Protein AF-A0A7S1EG64-F1 (afdb_monomer_lite)

Structure (mmCIF, N/CA/C/O backbone):
data_AF-A0A7S1EG64-F1
#
_entry.id   AF-A0A7S1EG64-F1
#
loop_
_atom_site.group_PDB
_atom_site.id
_atom_site.type_symbol
_atom_site.label_atom_id
_atom_site.label_alt_id
_atom_site.label_comp_id
_atom_site.label_asym_id
_atom_site.label_entity_id
_atom_site.label_seq_id
_atom_site.pdbx_PDB_ins_code
_atom_site.Cartn_x
_atom_site.Cartn_y
_atom_site.Cartn_z
_atom_site.occupancy
_atom_site.B_iso_or_equiv
_atom_site.auth_seq_id
_atom_site.auth_comp_id
_atom_site.auth_asym_id
_atom_site.auth_atom_id
_atom_site.pdbx_PDB_model_num
ATOM 1 N N . MET A 1 1 ? -0.354 -11.860 1.732 1.00 53.97 1 MET A N 1
ATOM 2 C CA . MET A 1 1 ? -0.924 -12.797 0.722 1.00 53.97 1 MET A CA 1
ATOM 3 C C . MET A 1 1 ? 0.213 -13.525 0.005 1.00 53.97 1 MET A C 1
ATOM 5 O O . MET A 1 1 ? 1.180 -12.852 -0.322 1.00 53.97 1 MET A O 1
ATOM 9 N N . ARG A 1 2 ? 0.135 -14.852 -0.215 1.00 48.59 2 ARG A N 1
ATOM 10 C CA . ARG A 1 2 ? 1.117 -15.619 -1.021 1.00 48.59 2 ARG A CA 1
ATOM 11 C C . ARG A 1 2 ? 0.726 -15.563 -2.504 1.00 48.59 2 ARG A C 1
ATOM 13 O O . ARG A 1 2 ? -0.460 -15.675 -2.790 1.00 48.59 2 ARG A O 1
ATOM 20 N N . GLY A 1 3 ? 1.693 -15.395 -3.410 1.00 61.12 3 GLY A N 1
ATOM 21 C CA . GLY A 1 3 ? 1.420 -15.186 -4.844 1.00 61.12 3 GLY A CA 1
ATOM 22 C C . GLY A 1 3 ? 0.894 -13.782 -5.173 1.00 61.12 3 GLY A C 1
ATOM 23 O O . GLY A 1 3 ? 0.233 -13.594 -6.185 1.00 61.12 3 GLY A O 1
ATOM 24 N N . ALA A 1 4 ? 1.155 -12.818 -4.289 1.00 69.44 4 ALA A N 1
ATOM 25 C CA . ALA A 1 4 ? 0.915 -11.393 -4.495 1.00 69.44 4 ALA A CA 1
ATOM 26 C C . ALA A 1 4 ? 2.263 -10.657 -4.432 1.00 69.44 4 ALA A C 1
ATOM 28 O O . ALA A 1 4 ? 3.278 -11.278 -4.131 1.00 69.44 4 ALA A O 1
ATOM 29 N N . GLY A 1 5 ? 2.277 -9.344 -4.654 1.00 85.69 5 GLY A N 1
ATOM 30 C CA . GLY A 1 5 ? 3.518 -8.564 -4.693 1.00 85.69 5 GLY A CA 1
ATOM 31 C C . GLY A 1 5 ? 4.043 -8.372 -6.113 1.00 85.69 5 GLY A C 1
ATOM 32 O O . GLY A 1 5 ? 3.474 -8.897 -7.067 1.00 85.69 5 GLY A O 1
ATOM 33 N N . PHE A 1 6 ? 5.115 -7.597 -6.259 1.00 87.31 6 PHE A N 1
ATOM 34 C CA . PHE A 1 6 ? 5.592 -7.159 -7.576 1.00 87.31 6 PHE A CA 1
ATOM 35 C C . PHE A 1 6 ? 6.045 -8.315 -8.470 1.00 87.31 6 PHE A C 1
ATOM 37 O O . PHE A 1 6 ? 5.853 -8.271 -9.679 1.00 87.31 6 PHE A O 1
ATOM 44 N N . GLY A 1 7 ? 6.590 -9.385 -7.886 1.00 86.06 7 GLY A N 1
ATOM 45 C CA . GLY A 1 7 ? 6.987 -10.578 -8.633 1.00 86.06 7 GLY A CA 1
ATOM 46 C C . GLY A 1 7 ? 5.809 -11.380 -9.199 1.00 86.06 7 GLY A C 1
ATOM 47 O O . GLY A 1 7 ? 6.017 -12.230 -10.061 1.00 86.06 7 GLY A O 1
ATOM 48 N N . ALA A 1 8 ? 4.585 -11.125 -8.726 1.00 87.12 8 ALA A N 1
ATOM 49 C CA . ALA A 1 8 ? 3.360 -11.750 -9.218 1.00 87.12 8 ALA A CA 1
ATOM 50 C C . ALA A 1 8 ? 2.599 -10.874 -10.230 1.00 87.12 8 ALA A C 1
ATOM 52 O O . ALA A 1 8 ? 1.593 -11.326 -10.783 1.00 87.12 8 ALA A O 1
ATOM 53 N N . ASP A 1 9 ? 3.051 -9.639 -10.473 1.00 86.75 9 ASP A N 1
ATOM 54 C CA . ASP A 1 9 ? 2.433 -8.768 -11.467 1.00 86.75 9 ASP A CA 1
ATOM 55 C C . ASP A 1 9 ? 2.650 -9.321 -12.885 1.00 86.75 9 ASP A C 1
ATOM 57 O O . ASP A 1 9 ? 3.693 -9.891 -13.225 1.00 86.75 9 ASP A O 1
ATOM 61 N N . ALA A 1 10 ? 1.631 -9.157 -13.731 1.00 84.75 10 ALA A N 1
ATOM 62 C CA . ALA A 1 10 ? 1.714 -9.564 -15.125 1.00 84.75 10 ALA A CA 1
ATOM 63 C C . ALA A 1 10 ? 2.748 -8.699 -15.874 1.00 84.75 10 ALA A C 1
ATOM 65 O O . ALA A 1 10 ? 2.928 -7.527 -15.530 1.00 84.75 10 ALA A O 1
ATOM 66 N N . PRO A 1 11 ? 3.427 -9.232 -16.909 1.00 82.56 11 PRO A N 1
ATOM 67 C CA . PRO A 1 11 ? 4.437 -8.475 -17.645 1.00 82.56 11 PRO A CA 1
ATOM 68 C C . PRO A 1 11 ? 3.980 -7.154 -18.246 1.00 82.56 11 PRO A C 1
ATOM 70 O O . PRO A 1 11 ? 4.779 -6.228 -18.351 1.00 82.56 11 PRO A O 1
ATOM 73 N N . ASP A 1 12 ? 2.714 -7.093 -18.623 1.00 83.31 12 ASP A N 1
ATOM 74 C CA . ASP A 1 12 ? 2.027 -5.959 -19.220 1.00 83.31 12 ASP A CA 1
ATOM 75 C C . ASP A 1 12 ? 1.311 -5.076 -18.191 1.00 83.31 12 ASP A C 1
ATOM 77 O O . ASP A 1 12 ? 0.652 -4.120 -18.576 1.00 83.31 12 ASP A O 1
ATOM 81 N N . ALA A 1 13 ? 1.417 -5.380 -16.894 1.00 82.12 13 ALA A N 1
ATOM 82 C CA . ALA A 1 13 ? 0.771 -4.593 -15.849 1.00 82.12 13 ALA A CA 1
ATOM 83 C C . ALA A 1 13 ? 1.556 -4.586 -14.519 1.00 82.12 13 ALA A C 1
ATOM 85 O O . ALA A 1 13 ? 1.035 -5.040 -13.489 1.00 82.12 13 ALA A O 1
ATOM 86 N N . PRO A 1 14 ? 2.808 -4.091 -14.510 1.00 83.00 14 PRO A N 1
ATOM 87 C CA . PRO A 1 14 ? 3.585 -3.935 -13.285 1.00 83.00 14 PRO A CA 1
ATOM 88 C C . PRO A 1 14 ? 3.023 -2.811 -12.404 1.00 83.00 14 PRO A C 1
ATOM 90 O O . PRO A 1 14 ? 2.498 -1.810 -12.882 1.00 83.00 14 PRO A O 1
ATOM 93 N N . GLY A 1 15 ? 3.132 -2.967 -11.085 1.00 84.38 15 GLY A N 1
ATOM 94 C CA . GLY A 1 15 ? 2.586 -2.016 -10.114 1.00 84.38 15 GLY A CA 1
ATOM 95 C C . GLY A 1 15 ? 1.137 -2.306 -9.711 1.00 84.38 15 GLY A C 1
ATOM 96 O O . GLY A 1 15 ? 0.601 -1.629 -8.828 1.00 84.38 15 GLY A O 1
ATOM 97 N N . ARG A 1 16 ? 0.506 -3.351 -10.268 1.00 88.81 16 ARG A N 1
ATOM 98 C CA . ARG A 1 16 ? -0.828 -3.812 -9.850 1.00 88.81 16 ARG A CA 1
ATOM 99 C C . ARG A 1 16 ? -0.851 -4.206 -8.383 1.00 88.81 16 ARG A C 1
ATOM 101 O O . ARG A 1 16 ? -1.796 -3.839 -7.688 1.00 88.81 16 ARG A O 1
ATOM 108 N N . ALA A 1 17 ? 0.177 -4.891 -7.889 1.00 90.94 17 ALA A N 1
ATOM 109 C CA . ALA A 1 17 ? 0.261 -5.242 -6.478 1.00 90.94 17 ALA A CA 1
ATOM 110 C C . ALA A 1 17 ? 0.308 -4.001 -5.571 1.00 90.94 17 ALA A C 1
ATOM 112 O O . ALA A 1 17 ? -0.347 -3.990 -4.527 1.00 90.94 17 ALA A O 1
ATOM 113 N N . LYS A 1 18 ? 1.022 -2.939 -5.975 1.00 89.94 18 LYS A N 1
ATOM 114 C CA . LYS A 1 18 ? 1.067 -1.671 -5.227 1.00 89.94 18 LYS A CA 1
ATOM 115 C C . LYS A 1 18 ? -0.290 -0.978 -5.215 1.00 89.94 18 LYS A C 1
ATOM 117 O O . LYS A 1 18 ? -0.745 -0.550 -4.156 1.00 89.94 18 LYS A O 1
ATOM 122 N N . LEU A 1 19 ? -0.946 -0.913 -6.373 1.00 91.12 19 LEU A N 1
ATOM 123 C CA . LEU A 1 19 ? -2.274 -0.320 -6.499 1.00 91.12 19 LEU A CA 1
ATOM 124 C C . LEU A 1 19 ? -3.307 -1.087 -5.664 1.00 91.12 19 LEU A C 1
ATOM 126 O O . LEU A 1 19 ? -4.062 -0.480 -4.910 1.00 91.12 19 LEU A O 1
ATOM 130 N N . LEU A 1 20 ? -3.296 -2.421 -5.746 1.00 91.69 20 LEU A N 1
ATOM 131 C CA . LEU A 1 20 ? -4.154 -3.288 -4.944 1.00 91.69 20 LEU A CA 1
ATOM 132 C C . LEU A 1 20 ? -3.925 -3.064 -3.449 1.00 91.69 20 LEU A C 1
ATOM 134 O O . LEU A 1 20 ? -4.895 -2.922 -2.714 1.00 91.69 20 LEU A O 1
ATOM 138 N N . ALA A 1 21 ? -2.665 -3.008 -3.004 1.00 91.81 21 ALA A N 1
ATOM 139 C CA . ALA A 1 21 ? -2.345 -2.747 -1.606 1.00 91.81 21 ALA A CA 1
ATOM 140 C C . ALA A 1 21 ? -2.947 -1.413 -1.144 1.00 91.81 21 ALA A C 1
ATOM 142 O O . ALA A 1 21 ? -3.697 -1.406 -0.174 1.00 91.81 21 ALA A O 1
ATOM 143 N N . GLY A 1 22 ? -2.711 -0.315 -1.870 1.00 89.75 22 GLY A N 1
ATOM 144 C CA . GLY A 1 22 ? -3.282 0.994 -1.525 1.00 89.75 22 GLY A CA 1
ATOM 145 C C . GLY A 1 22 ? -4.815 1.008 -1.490 1.00 89.75 22 GLY A C 1
ATOM 146 O O . GLY A 1 22 ? -5.414 1.692 -0.666 1.00 89.75 22 GLY A O 1
ATOM 147 N N . LEU A 1 23 ? -5.454 0.205 -2.341 1.00 92.94 23 LEU A N 1
ATOM 148 C CA . LEU A 1 23 ? -6.908 0.100 -2.416 1.00 92.94 23 LEU A CA 1
ATOM 149 C C . LEU A 1 23 ? -7.545 -0.749 -1.314 1.00 92.94 23 LEU A C 1
ATOM 151 O O . LEU A 1 23 ? -8.741 -0.595 -1.072 1.00 92.94 23 LEU A O 1
ATOM 155 N N . LEU A 1 24 ? -6.791 -1.608 -0.620 1.00 92.75 24 LEU A N 1
ATOM 156 C CA . LEU A 1 24 ? -7.339 -2.387 0.499 1.00 92.75 24 LEU A CA 1
ATOM 157 C C . LEU A 1 24 ? -7.942 -1.468 1.566 1.00 92.75 24 LEU A C 1
ATOM 159 O O . LEU A 1 24 ? -9.003 -1.757 2.104 1.00 92.75 24 LEU A O 1
ATOM 163 N N . THR A 1 25 ? -7.314 -0.322 1.824 1.00 91.44 25 THR A N 1
ATOM 164 C CA . THR A 1 25 ? -7.802 0.675 2.786 1.00 91.44 25 THR A CA 1
ATOM 165 C C . THR A 1 25 ? -8.785 1.685 2.182 1.00 91.44 25 THR A C 1
ATOM 167 O O . THR A 1 25 ? -9.190 2.617 2.871 1.00 91.44 25 THR A O 1
ATOM 170 N N . GLY A 1 26 ? -9.175 1.515 0.913 1.00 89.50 26 GLY A N 1
ATOM 171 C CA . GLY A 1 26 ? -10.114 2.394 0.203 1.00 89.50 26 GLY A CA 1
ATOM 172 C C . GLY A 1 26 ? -11.577 2.208 0.623 1.00 89.50 26 GLY A C 1
ATOM 173 O O . GLY A 1 26 ? -12.406 3.085 0.410 1.00 89.50 26 GLY A O 1
ATOM 174 N N . GLY A 1 27 ? -11.914 1.087 1.260 1.00 90.94 27 GLY A N 1
ATOM 175 C CA . GLY A 1 27 ? -13.260 0.842 1.772 1.00 90.94 27 GLY A CA 1
ATOM 176 C C . GLY A 1 27 ? -13.601 -0.639 1.879 1.00 90.94 27 GLY A C 1
ATOM 177 O O . GLY A 1 27 ? -13.055 -1.477 1.160 1.00 90.94 27 GLY A O 1
ATOM 178 N N . THR A 1 28 ? -14.546 -0.954 2.756 1.00 93.69 28 THR A N 1
ATOM 179 C CA . THR A 1 28 ? -15.186 -2.265 2.878 1.00 93.69 28 THR A CA 1
ATOM 180 C C . THR A 1 28 ? -16.654 -2.181 2.485 1.00 93.69 28 THR A C 1
ATOM 182 O O . THR A 1 28 ? -17.179 -1.106 2.199 1.00 93.69 28 THR A O 1
ATOM 185 N N . ALA A 1 29 ? -17.350 -3.318 2.496 1.00 89.88 29 ALA A N 1
ATOM 186 C CA . ALA A 1 29 ? -18.794 -3.354 2.260 1.00 89.88 29 ALA A CA 1
ATOM 187 C C . ALA A 1 29 ? -19.604 -2.466 3.229 1.00 89.88 29 ALA A C 1
ATOM 189 O O . ALA A 1 29 ? -20.752 -2.139 2.936 1.00 89.88 29 ALA A O 1
ATOM 190 N N . THR A 1 30 ? -19.034 -2.103 4.386 1.00 90.81 30 THR A N 1
ATOM 191 C CA . THR A 1 30 ? -19.740 -1.347 5.434 1.00 90.81 30 THR A CA 1
ATOM 192 C C . THR A 1 30 ? -19.077 -0.026 5.823 1.00 90.81 30 THR A C 1
ATOM 194 O O . THR A 1 30 ? -19.744 0.808 6.435 1.00 90.81 30 THR A O 1
ATOM 197 N N . LEU A 1 31 ? -17.803 0.191 5.478 1.00 94.31 31 LEU A N 1
ATOM 198 C CA . LEU A 1 31 ? -17.039 1.381 5.864 1.00 94.31 31 LEU A CA 1
ATOM 199 C C . LEU A 1 31 ? -16.325 1.998 4.658 1.00 94.31 31 LEU A C 1
ATOM 201 O O . LEU A 1 31 ? -15.632 1.301 3.927 1.00 94.31 31 LEU A O 1
ATOM 205 N N . GLY A 1 32 ? -16.420 3.316 4.485 1.00 95.06 32 GLY A N 1
ATOM 206 C CA . GLY A 1 32 ? -15.583 4.049 3.529 1.00 95.06 32 GLY A CA 1
ATOM 207 C C . GLY A 1 32 ? -14.146 4.253 4.030 1.00 95.06 32 GLY A C 1
ATOM 208 O O . GLY A 1 32 ? -13.883 4.152 5.231 1.00 95.06 32 GLY A O 1
ATOM 209 N N . SER A 1 33 ? -13.225 4.611 3.128 1.00 93.50 33 SER A N 1
ATOM 210 C CA . SER A 1 33 ? -11.806 4.902 3.424 1.00 93.50 33 SER A CA 1
ATOM 211 C C . SER A 1 33 ? -11.611 5.816 4.639 1.00 93.50 33 SER A C 1
ATOM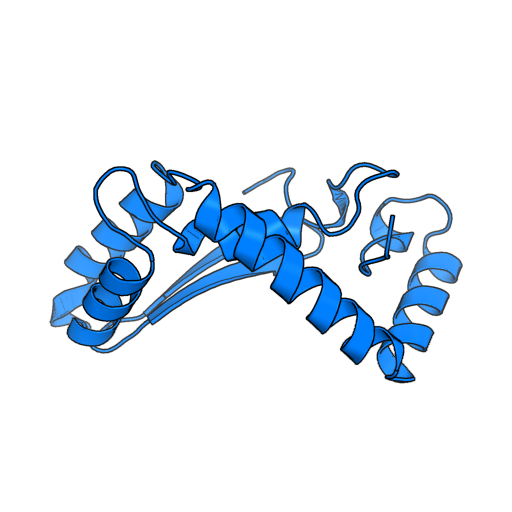 213 O O . SER A 1 33 ? -10.891 5.488 5.585 1.00 93.50 33 SER A O 1
ATOM 215 N N . LYS A 1 34 ? -12.324 6.946 4.660 1.00 95.00 34 LYS A N 1
ATOM 216 C CA . LYS A 1 34 ? -12.276 7.919 5.757 1.00 95.00 34 LYS A CA 1
ATOM 217 C C . LYS A 1 34 ? -12.733 7.322 7.089 1.00 95.00 34 LYS A C 1
ATOM 219 O O . LYS A 1 34 ? -12.094 7.562 8.106 1.00 95.00 34 LYS A O 1
ATOM 224 N N . GLN A 1 35 ? -13.791 6.513 7.085 1.00 96.50 35 GLN A N 1
ATOM 225 C CA . GLN A 1 35 ? -14.304 5.882 8.304 1.00 96.50 35 GLN A CA 1
ATOM 226 C C . GLN A 1 35 ? -13.337 4.825 8.843 1.00 96.50 35 GLN A C 1
ATOM 228 O O . GLN A 1 35 ? -13.189 4.702 10.055 1.00 96.50 35 GLN A O 1
ATOM 233 N N . ILE A 1 36 ? -12.650 4.088 7.962 1.00 96.00 36 ILE A N 1
ATOM 234 C CA . ILE A 1 36 ? -11.593 3.145 8.356 1.00 96.00 36 ILE A CA 1
ATOM 235 C C . ILE A 1 36 ? -10.458 3.901 9.055 1.00 96.00 36 ILE A C 1
ATOM 237 O O . ILE A 1 36 ? -10.037 3.506 10.144 1.00 96.00 36 ILE A O 1
ATOM 241 N N . ALA A 1 37 ? -9.995 5.007 8.464 1.00 96.06 37 ALA A N 1
ATOM 242 C CA . ALA A 1 37 ? -8.939 5.833 9.041 1.00 96.06 37 ALA A CA 1
ATOM 243 C C . ALA A 1 37 ? -9.354 6.440 10.392 1.00 96.06 37 ALA A C 1
ATOM 245 O O . ALA A 1 37 ? -8.612 6.333 11.366 1.00 96.06 37 ALA A O 1
ATOM 246 N N . GLU A 1 38 ? -10.557 7.012 10.482 1.00 97.19 38 GLU A N 1
ATOM 247 C CA . GLU A 1 38 ? -11.099 7.579 11.722 1.00 97.19 38 GLU A CA 1
ATOM 248 C C . GLU A 1 38 ? -11.274 6.512 12.811 1.00 97.19 38 GLU A C 1
ATOM 250 O O . GLU A 1 38 ? -10.920 6.743 13.969 1.00 97.19 38 GLU A O 1
ATOM 255 N N . ALA A 1 39 ? -11.758 5.318 12.455 1.00 96.88 39 ALA A N 1
ATOM 256 C CA . ALA A 1 39 ? -11.877 4.206 13.389 1.00 96.88 39 ALA A CA 1
ATOM 257 C C . ALA A 1 39 ? -10.500 3.800 13.934 1.00 96.88 39 ALA A C 1
ATOM 259 O O . ALA A 1 39 ? -10.340 3.683 15.151 1.00 96.88 39 ALA A O 1
ATOM 260 N N . ALA A 1 40 ? -9.494 3.647 13.067 1.00 97.12 40 ALA A N 1
ATOM 261 C CA . ALA A 1 40 ? -8.128 3.331 13.477 1.00 97.12 40 ALA A CA 1
ATOM 262 C C . ALA A 1 40 ? -7.531 4.407 14.402 1.00 97.12 40 ALA A C 1
ATOM 264 O O . ALA A 1 40 ? -7.032 4.091 15.487 1.00 97.12 40 ALA A O 1
ATOM 265 N N . GLN A 1 41 ? -7.686 5.680 14.031 1.00 97.25 41 GLN A N 1
ATOM 266 C CA . GLN A 1 41 ? -7.213 6.824 14.812 1.00 97.25 41 GLN A CA 1
ATOM 267 C C . GLN A 1 41 ? -7.892 6.919 16.178 1.00 97.25 41 GLN A C 1
ATOM 269 O O . GLN A 1 41 ? -7.223 7.173 17.178 1.00 97.25 41 GLN A O 1
ATOM 274 N N . SER A 1 42 ? -9.199 6.650 16.256 1.00 97.56 42 SER A N 1
ATOM 275 C CA . SER A 1 42 ? -9.935 6.639 17.527 1.00 97.56 42 SER A CA 1
ATOM 276 C C . SER A 1 42 ? -9.426 5.570 18.504 1.00 97.56 42 SER A C 1
ATOM 278 O O . SER A 1 42 ? -9.554 5.719 19.716 1.00 97.56 42 SER A O 1
ATOM 280 N N . MET A 1 43 ? -8.797 4.512 17.980 1.00 98.00 43 MET A N 1
ATOM 281 C CA . MET A 1 43 ? -8.148 3.450 18.753 1.00 98.00 43 MET A CA 1
ATOM 282 C C . MET A 1 43 ? -6.686 3.772 19.118 1.00 98.00 43 MET A C 1
ATOM 284 O O . MET A 1 43 ? -6.004 2.942 19.727 1.00 98.00 43 MET A O 1
ATOM 288 N N . GLY A 1 44 ? -6.206 4.972 18.779 1.00 96.88 44 GLY A N 1
ATOM 289 C CA . GLY A 1 44 ? -4.852 5.441 19.064 1.00 96.88 44 GLY A CA 1
ATOM 290 C C . GLY A 1 44 ? -3.787 4.870 18.131 1.00 96.88 44 GLY A C 1
ATOM 291 O O . GLY A 1 44 ? -2.640 4.717 18.546 1.00 96.88 44 GLY A O 1
ATOM 292 N N . GLY A 1 45 ? -4.149 4.524 16.896 1.00 96.19 45 GLY A N 1
ATOM 293 C CA . GLY A 1 45 ? -3.168 4.106 15.903 1.00 96.19 45 GLY A CA 1
ATOM 294 C C . GLY A 1 45 ? -3.675 4.208 14.474 1.00 96.19 45 GLY A C 1
ATOM 295 O O . GLY A 1 45 ? -4.472 5.087 14.150 1.00 96.19 45 GLY A O 1
ATOM 296 N N . ASP A 1 46 ? -3.170 3.339 13.613 1.00 96.19 46 ASP A N 1
ATOM 297 C CA . ASP A 1 46 ? -3.389 3.394 12.175 1.00 96.19 46 ASP A CA 1
ATOM 298 C C . ASP A 1 46 ? -3.458 1.989 11.569 1.00 96.19 46 ASP A C 1
ATOM 300 O O . ASP A 1 46 ? -3.193 0.977 12.226 1.00 96.19 46 ASP A O 1
ATOM 304 N N . LEU A 1 47 ? -3.896 1.942 10.314 1.00 95.06 47 LEU A N 1
ATOM 305 C CA . LEU A 1 47 ? -3.997 0.739 9.506 1.00 95.06 47 LEU A CA 1
ATOM 306 C C . LEU A 1 47 ? -3.490 1.078 8.107 1.00 95.06 47 LEU A C 1
ATOM 308 O O . LEU A 1 47 ? -3.934 2.048 7.494 1.00 95.06 47 LEU A O 1
ATOM 312 N N . SER A 1 48 ? -2.560 0.275 7.604 1.00 94.00 48 SER A N 1
ATOM 313 C CA . SER A 1 48 ? -1.919 0.491 6.311 1.00 94.00 48 SER A CA 1
ATOM 314 C C . SER A 1 48 ? -1.670 -0.823 5.581 1.00 94.00 48 SER A C 1
ATOM 316 O O . SER A 1 48 ? -1.540 -1.891 6.181 1.00 94.00 48 SER A O 1
ATOM 318 N N . ALA A 1 49 ? -1.597 -0.739 4.258 1.00 93.69 49 ALA A N 1
ATOM 319 C CA . ALA A 1 49 ? -1.276 -1.849 3.379 1.00 93.69 49 ALA A CA 1
ATOM 320 C C . ALA A 1 49 ? -0.075 -1.480 2.511 1.00 93.69 49 ALA A C 1
ATOM 322 O O . ALA A 1 49 ? 0.009 -0.365 1.999 1.00 93.69 49 ALA A O 1
ATOM 323 N N . ASN A 1 50 ? 0.838 -2.426 2.311 1.00 91.69 50 ASN A N 1
ATOM 324 C CA . ASN A 1 50 ? 1.971 -2.243 1.416 1.00 91.69 50 ASN A CA 1
ATOM 325 C C . ASN A 1 50 ? 2.251 -3.508 0.602 1.00 91.69 50 ASN A C 1
ATOM 327 O O . ASN A 1 50 ? 2.047 -4.627 1.077 1.00 91.69 50 ASN A O 1
ATOM 331 N N . ALA A 1 51 ? 2.759 -3.323 -0.612 1.00 91.81 51 ALA A N 1
ATOM 332 C CA . ALA A 1 51 ? 3.252 -4.396 -1.462 1.00 91.81 51 ALA A CA 1
ATOM 333 C C . ALA A 1 51 ? 4.784 -4.451 -1.409 1.00 91.81 51 ALA A C 1
ATOM 335 O O . ALA A 1 51 ? 5.458 -3.424 -1.459 1.00 91.81 51 ALA A O 1
ATOM 336 N N . GLY A 1 52 ? 5.324 -5.660 -1.305 1.00 89.81 52 GLY A N 1
ATOM 337 C CA . GLY A 1 52 ? 6.728 -5.968 -1.561 1.00 89.81 52 GLY A CA 1
ATOM 338 C C . GLY A 1 52 ? 6.865 -6.895 -2.767 1.00 89.81 52 GLY A C 1
ATOM 339 O O . GLY A 1 52 ? 5.894 -7.152 -3.479 1.00 89.81 52 GLY A O 1
ATOM 340 N N . ASN A 1 53 ? 8.060 -7.448 -2.972 1.00 87.81 53 ASN A N 1
ATOM 341 C CA . ASN A 1 53 ? 8.332 -8.329 -4.113 1.00 87.81 53 ASN A CA 1
ATOM 342 C C . ASN A 1 53 ? 7.505 -9.624 -4.070 1.00 87.81 53 ASN A C 1
ATOM 344 O O . ASN A 1 53 ? 6.987 -10.042 -5.100 1.00 87.81 53 ASN A O 1
ATOM 348 N N . ASP A 1 54 ? 7.332 -10.208 -2.880 1.00 89.38 54 ASP A N 1
ATOM 349 C CA . ASP A 1 54 ? 6.755 -11.554 -2.703 1.00 89.38 54 ASP A CA 1
ATOM 350 C C . ASP A 1 54 ? 5.381 -11.575 -2.026 1.00 89.38 54 ASP A C 1
ATOM 352 O O . ASP A 1 54 ? 4.823 -12.642 -1.741 1.00 89.38 54 ASP A O 1
ATOM 356 N N . GLY A 1 55 ? 4.834 -10.404 -1.701 1.00 90.94 55 GLY A N 1
ATOM 357 C CA . GLY A 1 55 ? 3.539 -10.345 -1.050 1.00 90.94 55 GLY A CA 1
ATOM 358 C C . GLY A 1 55 ? 3.035 -8.946 -0.766 1.00 90.94 55 GLY A C 1
ATOM 359 O O . GLY A 1 55 ? 3.760 -7.957 -0.825 1.00 90.94 55 GLY A O 1
ATOM 360 N N . ILE A 1 56 ? 1.759 -8.902 -0.398 1.00 91.62 56 ILE A N 1
ATOM 361 C CA . ILE A 1 56 ? 1.119 -7.740 0.217 1.00 91.62 56 ILE A CA 1
ATOM 362 C C . ILE A 1 56 ? 0.986 -8.002 1.717 1.00 91.62 56 ILE A C 1
ATOM 364 O O . ILE A 1 56 ? 0.535 -9.087 2.122 1.00 91.62 56 ILE A O 1
ATOM 368 N N . SER A 1 57 ? 1.363 -6.997 2.501 1.00 92.38 57 SER A N 1
ATOM 369 C CA . SER A 1 57 ? 1.281 -6.959 3.958 1.00 92.38 57 SER A CA 1
ATOM 370 C C . SER A 1 57 ? 0.268 -5.905 4.383 1.00 92.38 57 SER A C 1
ATOM 372 O O . SER A 1 57 ? 0.322 -4.769 3.917 1.00 92.38 57 SER A O 1
ATOM 374 N N . LEU A 1 58 ? -0.640 -6.294 5.275 1.00 93.75 58 LEU A N 1
ATOM 375 C CA . LEU A 1 58 ? -1.581 -5.400 5.939 1.00 93.75 58 LEU A CA 1
ATOM 376 C C . LEU A 1 58 ? -1.158 -5.298 7.404 1.00 93.75 58 LEU A C 1
ATOM 378 O O . LEU A 1 58 ? -1.025 -6.320 8.080 1.00 93.75 58 LEU A O 1
ATOM 382 N N . SER A 1 59 ? -0.932 -4.078 7.866 1.00 94.69 59 SER A N 1
ATOM 383 C CA . SER A 1 59 ? -0.402 -3.770 9.188 1.00 94.69 59 SER A CA 1
ATOM 384 C C . SER A 1 59 ? -1.359 -2.839 9.915 1.00 94.69 59 SER A C 1
ATOM 386 O O . SER A 1 59 ? -1.972 -1.970 9.301 1.00 94.69 59 SER A O 1
ATOM 388 N N . ALA A 1 60 ? -1.478 -3.014 11.228 1.00 96.19 60 ALA A N 1
ATOM 389 C CA . ALA A 1 60 ? -2.210 -2.089 12.077 1.00 96.19 60 ALA A CA 1
ATOM 390 C C . ALA A 1 60 ? -1.622 -2.047 13.487 1.00 96.19 60 ALA A C 1
ATOM 392 O O . ALA A 1 60 ? -1.088 -3.042 13.985 1.00 96.19 60 ALA A O 1
ATOM 393 N N . ASN A 1 61 ? -1.781 -0.906 14.144 1.00 97.00 61 ASN A N 1
ATOM 394 C CA . ASN A 1 61 ? -1.376 -0.656 15.524 1.00 97.00 61 ASN A CA 1
ATOM 395 C C . ASN A 1 61 ? -2.482 0.097 16.254 1.00 97.00 61 ASN A C 1
ATOM 397 O O . ASN A 1 61 ? -3.216 0.870 15.656 1.00 97.00 61 ASN A O 1
ATOM 401 N N . ALA A 1 62 ? -2.593 -0.125 17.560 1.00 97.88 62 ALA A N 1
ATOM 402 C CA . ALA A 1 62 ? -3.567 0.534 18.423 1.00 97.88 62 ALA A CA 1
ATOM 403 C C . ALA A 1 62 ? -3.071 0.540 19.871 1.00 97.88 62 ALA A C 1
ATOM 405 O O . ALA A 1 62 ? -2.159 -0.212 20.231 1.00 97.88 62 ALA A O 1
ATOM 406 N N . LEU A 1 63 ? -3.730 1.324 20.725 1.00 97.94 63 LEU A N 1
ATOM 407 C CA . LEU A 1 63 ? -3.608 1.171 22.173 1.00 97.94 63 LEU A CA 1
ATOM 408 C C . LEU A 1 63 ? -4.026 -0.248 22.586 1.00 97.94 63 LEU A C 1
ATOM 410 O O . LEU A 1 63 ? -4.977 -0.813 22.043 1.00 97.94 63 LEU A O 1
ATOM 414 N N . ALA A 1 64 ? -3.352 -0.813 23.591 1.00 97.56 64 ALA A N 1
ATOM 415 C CA . ALA A 1 64 ? -3.583 -2.192 24.029 1.00 97.56 64 ALA A CA 1
ATOM 416 C C . ALA A 1 64 ? -5.052 -2.469 24.413 1.00 97.56 64 ALA A C 1
ATOM 418 O O . ALA A 1 64 ? -5.581 -3.536 24.104 1.00 97.56 64 ALA A O 1
ATOM 419 N N . SER A 1 65 ? -5.739 -1.484 25.003 1.00 97.94 65 SER A N 1
ATOM 420 C CA . SER A 1 65 ? -7.173 -1.541 25.333 1.00 97.94 65 SER A CA 1
ATOM 421 C C . SER A 1 65 ? -8.083 -1.728 24.113 1.00 97.94 65 SER A C 1
ATOM 423 O O . SER A 1 65 ? -9.201 -2.221 24.251 1.00 97.94 65 SER A O 1
ATOM 425 N N . HIS A 1 66 ? -7.617 -1.357 22.919 1.00 97.94 66 HIS A N 1
ATOM 426 C CA . HIS A 1 66 ? -8.367 -1.416 21.666 1.00 97.94 66 HIS A CA 1
ATOM 427 C C . HIS A 1 66 ? -7.880 -2.509 20.707 1.00 97.94 66 HIS A C 1
ATOM 429 O O . HIS A 1 66 ? -8.446 -2.649 19.622 1.00 97.94 66 HIS A O 1
ATOM 435 N N . ALA A 1 67 ? -6.905 -3.338 21.101 1.00 96.38 67 ALA A N 1
ATOM 436 C CA . ALA A 1 67 ? -6.324 -4.372 20.241 1.00 96.38 67 ALA A CA 1
ATOM 437 C C . ALA A 1 67 ? -7.386 -5.292 19.606 1.00 96.38 67 ALA A C 1
ATOM 439 O O . ALA A 1 67 ? -7.360 -5.537 18.402 1.00 96.38 67 ALA A O 1
ATOM 440 N N . GLY A 1 68 ? -8.382 -5.739 20.381 1.00 97.44 68 GLY A N 1
ATOM 441 C CA . GLY A 1 68 ? -9.464 -6.587 19.864 1.00 97.44 68 GLY A CA 1
ATOM 442 C C . GLY A 1 68 ? -10.374 -5.891 18.841 1.00 97.44 68 GLY A C 1
ATOM 443 O O . GLY A 1 68 ? -10.892 -6.533 17.929 1.00 97.44 68 GLY A O 1
ATOM 444 N N . SER A 1 69 ? -10.573 -4.577 18.955 1.00 97.31 69 SER A N 1
ATOM 445 C CA . SER A 1 69 ? -11.329 -3.800 17.964 1.00 97.31 69 SER A CA 1
ATOM 446 C C . SER A 1 69 ? -10.499 -3.535 16.710 1.00 97.31 69 SER A C 1
ATOM 448 O O . SER A 1 69 ? -11.018 -3.695 15.607 1.00 97.31 69 SER A O 1
ATOM 450 N N . MET A 1 70 ? -9.203 -3.254 16.861 1.00 97.81 70 MET A N 1
ATOM 451 C CA . MET A 1 70 ? -8.300 -3.069 15.727 1.00 97.81 70 MET A CA 1
ATOM 452 C C . MET A 1 70 ? -8.156 -4.349 14.897 1.00 97.81 70 MET A C 1
ATOM 454 O O . MET A 1 70 ? -8.255 -4.305 13.676 1.00 97.81 70 MET A O 1
ATOM 458 N N . VAL A 1 71 ? -8.021 -5.514 15.540 1.00 97.06 71 VAL A N 1
ATOM 459 C CA . VAL A 1 71 ? -7.978 -6.809 14.836 1.00 97.06 71 VAL A CA 1
ATOM 460 C C . VAL A 1 71 ? -9.269 -7.071 14.055 1.00 97.06 71 VAL A C 1
ATOM 462 O O . VAL A 1 71 ? -9.219 -7.626 12.959 1.00 97.06 71 VAL A O 1
ATOM 465 N N . ARG A 1 72 ? -10.431 -6.651 14.574 1.00 96.88 72 ARG A N 1
ATOM 466 C CA . ARG A 1 72 ? -11.706 -6.767 13.849 1.00 96.88 72 ARG A CA 1
ATOM 467 C C . ARG A 1 72 ? -11.754 -5.859 12.623 1.00 96.88 72 ARG A C 1
ATOM 469 O O . ARG A 1 72 ? -12.158 -6.335 11.568 1.00 96.88 72 ARG A O 1
ATOM 476 N N . LEU A 1 73 ? -11.302 -4.609 12.746 1.00 96.44 73 LEU A N 1
ATOM 477 C CA . LEU A 1 73 ? -11.203 -3.682 11.615 1.00 96.44 73 LEU A CA 1
ATOM 478 C C . LEU A 1 73 ? -10.240 -4.216 10.544 1.00 96.44 73 LEU A C 1
ATOM 480 O O . LEU A 1 73 ? -10.603 -4.306 9.375 1.00 96.44 73 LEU A O 1
ATOM 484 N N . LEU A 1 74 ? -9.054 -4.669 10.960 1.00 96.25 74 LEU A N 1
ATOM 485 C CA . LEU A 1 74 ? -8.069 -5.320 10.096 1.00 96.25 74 LEU A CA 1
ATOM 486 C C . LEU A 1 74 ? -8.668 -6.524 9.354 1.00 96.25 74 LEU A C 1
ATOM 488 O O . LEU A 1 74 ? -8.455 -6.687 8.155 1.00 96.25 74 LEU A O 1
ATOM 492 N N . ALA A 1 75 ? -9.435 -7.362 10.054 1.00 95.88 75 ALA A N 1
ATOM 493 C CA . ALA A 1 75 ? -10.068 -8.541 9.475 1.00 95.88 75 ALA A CA 1
ATOM 494 C C . ALA A 1 75 ? -11.222 -8.218 8.514 1.00 95.88 75 ALA A C 1
ATOM 496 O O . ALA A 1 75 ? -11.502 -9.046 7.645 1.00 95.88 75 ALA A O 1
ATOM 497 N N . ASP A 1 76 ? -11.905 -7.081 8.676 1.00 95.62 76 ASP A N 1
ATOM 498 C CA . ASP A 1 76 ? -12.915 -6.610 7.722 1.00 95.62 76 ASP A CA 1
ATOM 499 C C . ASP A 1 76 ? -12.243 -6.082 6.452 1.00 95.62 76 ASP A C 1
ATOM 501 O O . ASP A 1 76 ? -12.536 -6.560 5.360 1.00 95.62 76 ASP A O 1
ATOM 505 N N . VAL A 1 77 ? -11.238 -5.214 6.605 1.00 95.12 77 VAL A N 1
ATOM 506 C CA . VAL A 1 77 ? -10.432 -4.682 5.494 1.00 95.12 77 VAL A CA 1
ATOM 507 C C . VAL A 1 77 ? -9.782 -5.800 4.674 1.00 95.12 77 VAL A C 1
ATOM 509 O O . VAL A 1 77 ? -9.797 -5.771 3.446 1.00 95.12 77 VAL A O 1
ATOM 512 N N . ALA A 1 78 ? -9.240 -6.824 5.337 1.00 93.56 78 ALA A N 1
ATOM 513 C CA . ALA A 1 78 ? -8.569 -7.929 4.658 1.00 93.56 78 ALA A CA 1
ATOM 514 C C . ALA A 1 78 ? -9.519 -8.882 3.912 1.00 93.56 78 ALA A C 1
ATOM 516 O O . ALA A 1 78 ? -9.081 -9.550 2.975 1.00 93.56 78 ALA A O 1
ATOM 517 N N . ARG A 1 79 ? -10.778 -9.017 4.353 1.00 93.81 79 ARG A N 1
ATOM 518 C CA . ARG A 1 79 ? -11.708 -10.039 3.830 1.00 93.81 79 ARG A CA 1
ATOM 519 C C . ARG A 1 79 ? -12.830 -9.475 2.972 1.00 93.81 79 ARG A C 1
ATOM 521 O O . ARG A 1 79 ? -13.301 -10.188 2.094 1.00 93.81 79 ARG A O 1
ATOM 528 N N . ASN A 1 80 ? -13.232 -8.231 3.212 1.00 94.88 80 ASN A N 1
ATOM 529 C CA . ASN A 1 80 ? -14.379 -7.601 2.568 1.00 94.88 80 ASN A CA 1
ATOM 530 C C . ASN A 1 80 ? -14.046 -6.245 1.906 1.00 94.88 80 ASN A C 1
ATOM 532 O O . ASN A 1 80 ? -14.841 -5.312 2.061 1.00 94.88 80 ASN A O 1
ATOM 536 N N . PRO A 1 81 ? -12.913 -6.076 1.191 1.00 93.44 81 PRO A N 1
ATOM 537 C CA . PRO A 1 81 ? -12.647 -4.825 0.487 1.00 93.44 81 PRO A CA 1
ATOM 538 C C . PRO A 1 81 ? -13.676 -4.620 -0.635 1.00 93.44 81 PRO A C 1
ATOM 540 O O . PRO A 1 81 ? -13.942 -5.533 -1.416 1.00 93.44 81 PRO A O 1
ATOM 543 N N . ALA A 1 82 ? -14.268 -3.427 -0.707 1.00 93.69 82 ALA A N 1
ATOM 544 C CA . ALA A 1 82 ? -15.337 -3.126 -1.666 1.00 93.69 82 ALA A CA 1
ATOM 545 C C . ALA A 1 82 ? -14.826 -2.580 -3.007 1.00 93.69 82 ALA A C 1
ATOM 547 O O . ALA A 1 82 ? -15.551 -2.643 -3.994 1.00 93.69 82 ALA A O 1
ATOM 548 N N . PHE A 1 83 ? -13.600 -2.049 -3.036 1.00 93.50 83 PHE A N 1
ATOM 549 C CA . PHE A 1 83 ? -12.990 -1.385 -4.195 1.00 93.50 83 PHE A CA 1
ATOM 550 C C . PHE A 1 83 ? -13.934 -0.409 -4.932 1.00 93.50 83 PHE A C 1
ATOM 552 O O . PHE A 1 83 ? -14.211 -0.621 -6.113 1.00 93.50 83 PHE A O 1
ATOM 559 N N . PRO A 1 84 ? -14.432 0.651 -4.260 1.00 91.25 84 PRO A N 1
ATOM 560 C CA . PRO A 1 84 ? -15.312 1.636 -4.891 1.00 91.25 84 PRO A CA 1
ATOM 561 C C . PRO A 1 84 ? -14.682 2.249 -6.151 1.00 91.25 84 PRO A C 1
ATOM 563 O O . PRO A 1 84 ? -13.487 2.547 -6.163 1.00 91.25 84 PRO A O 1
ATOM 566 N N . ASP A 1 85 ? -15.470 2.444 -7.212 1.00 92.81 85 ASP A N 1
ATOM 567 C CA . ASP A 1 85 ? -14.952 2.919 -8.504 1.00 92.81 85 ASP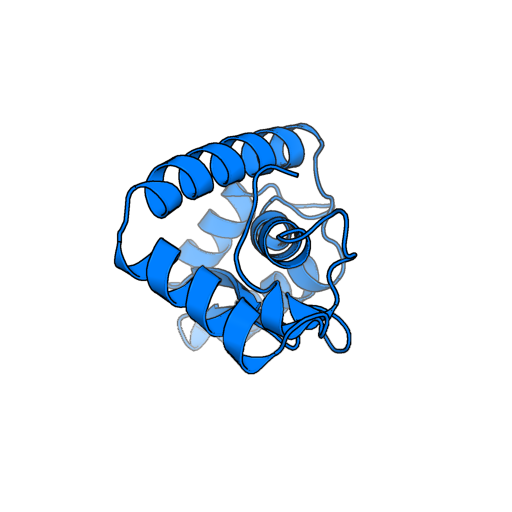 A CA 1
ATOM 568 C C . ASP A 1 85 ? -14.245 4.279 -8.396 1.00 92.81 85 ASP A C 1
ATOM 570 O O . ASP A 1 85 ? -13.214 4.495 -9.033 1.00 92.81 85 ASP A O 1
ATOM 574 N N . ASP A 1 86 ? -14.763 5.190 -7.574 1.00 92.38 86 ASP A N 1
ATOM 575 C CA . ASP A 1 86 ? -14.171 6.500 -7.301 1.00 92.38 86 ASP A CA 1
ATOM 576 C C . ASP A 1 86 ? -12.803 6.388 -6.612 1.00 92.38 86 ASP A C 1
ATOM 578 O O . ASP A 1 86 ? -11.840 7.016 -7.060 1.00 92.38 86 ASP A O 1
ATOM 582 N N . GLU A 1 87 ? -12.681 5.524 -5.603 1.00 92.31 87 GLU A N 1
ATOM 583 C CA . GLU A 1 87 ? -11.409 5.211 -4.937 1.00 92.31 87 GLU A CA 1
ATOM 584 C C . GLU A 1 87 ? -10.415 4.544 -5.902 1.00 92.31 87 GLU A C 1
ATOM 586 O O . GLU A 1 87 ? -9.226 4.865 -5.898 1.00 92.31 87 GLU A O 1
ATOM 591 N N . VAL A 1 88 ? -10.884 3.672 -6.802 1.00 93.88 88 VAL A N 1
ATOM 592 C CA . VAL A 1 88 ? -10.047 3.050 -7.844 1.00 93.88 88 VAL A CA 1
ATOM 593 C C . VAL A 1 88 ? -9.508 4.093 -8.821 1.00 93.88 88 VAL A C 1
ATOM 595 O O . VAL A 1 88 ? -8.318 4.062 -9.153 1.00 93.88 88 VAL A O 1
ATOM 598 N N . GLN A 1 89 ? -10.344 5.022 -9.293 1.00 93.75 89 GLN A N 1
ATOM 599 C CA . GLN A 1 89 ? -9.888 6.091 -10.186 1.00 93.75 89 GLN A CA 1
ATOM 600 C C . GLN A 1 89 ? -8.908 7.031 -9.480 1.00 93.75 89 GLN A C 1
ATOM 602 O O . GLN A 1 89 ? -7.873 7.383 -10.054 1.00 93.75 89 GLN A O 1
ATOM 607 N N . LEU A 1 90 ? -9.188 7.387 -8.225 1.00 92.06 90 LEU A N 1
ATOM 608 C CA . LEU A 1 90 ? -8.301 8.215 -7.415 1.00 92.06 90 LEU A CA 1
ATOM 609 C C . LEU A 1 90 ? -6.946 7.532 -7.189 1.00 92.06 90 LEU A C 1
ATOM 611 O O . LEU A 1 90 ? -5.900 8.149 -7.392 1.00 92.06 90 LEU A O 1
ATOM 615 N N . ALA A 1 91 ? -6.946 6.246 -6.840 1.00 92.25 91 ALA A N 1
ATOM 616 C CA . ALA A 1 91 ? -5.726 5.477 -6.632 1.00 92.25 91 ALA A CA 1
ATOM 617 C C . ALA A 1 91 ? -4.878 5.389 -7.910 1.00 92.25 91 ALA A C 1
ATOM 619 O O . ALA A 1 91 ? -3.663 5.572 -7.848 1.00 92.25 91 ALA A O 1
ATOM 620 N N . LYS A 1 92 ? -5.503 5.193 -9.081 1.00 91.62 92 LYS A N 1
ATOM 621 C CA . LYS A 1 92 ? -4.807 5.223 -10.381 1.00 91.62 92 LYS A CA 1
ATOM 622 C C . LYS A 1 92 ? -4.186 6.589 -10.667 1.00 91.62 92 LYS A C 1
ATOM 624 O O . LYS A 1 92 ? -3.024 6.660 -11.067 1.00 91.62 92 LYS A O 1
ATOM 629 N N . ALA A 1 93 ? -4.933 7.670 -10.443 1.00 92.69 93 ALA A N 1
ATOM 630 C CA . ALA A 1 93 ? -4.434 9.028 -10.646 1.00 92.69 93 ALA A CA 1
ATOM 631 C C . ALA A 1 93 ? -3.232 9.332 -9.733 1.00 92.69 93 ALA A C 1
ATOM 633 O O . ALA A 1 93 ? -2.204 9.824 -10.205 1.00 92.69 93 ALA A O 1
ATOM 634 N N . ASN A 1 94 ? -3.330 8.968 -8.452 1.00 91.31 94 ASN A N 1
ATOM 635 C CA . ASN A 1 94 ? -2.257 9.138 -7.473 1.00 91.31 94 ASN A CA 1
ATOM 636 C C . ASN A 1 94 ? -1.028 8.285 -7.814 1.00 91.31 94 ASN A C 1
ATOM 638 O O . ASN A 1 94 ? 0.097 8.776 -7.733 1.00 91.31 94 ASN A O 1
ATOM 642 N N . ALA A 1 95 ? -1.224 7.034 -8.241 1.00 89.94 95 ALA A N 1
ATOM 643 C CA . ALA A 1 95 ? -0.135 6.157 -8.666 1.00 89.94 95 ALA A CA 1
ATOM 644 C C . ALA A 1 95 ? 0.623 6.743 -9.866 1.00 89.94 95 ALA A C 1
ATOM 646 O O . ALA A 1 95 ? 1.851 6.811 -9.842 1.00 89.94 95 ALA A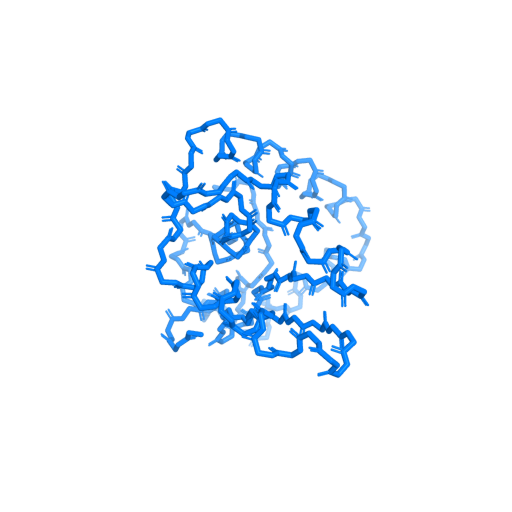 O 1
ATOM 647 N N . LEU A 1 96 ? -0.090 7.262 -10.873 1.00 91.12 96 LEU A N 1
ATOM 648 C CA . LEU A 1 96 ? 0.530 7.899 -12.037 1.00 91.12 96 LE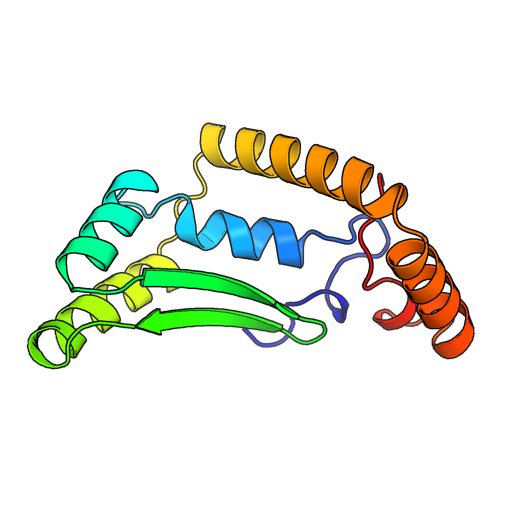U A CA 1
ATOM 649 C C . LEU A 1 96 ? 1.323 9.158 -11.656 1.00 91.12 96 LEU A C 1
ATOM 651 O O . LEU A 1 96 ? 2.416 9.392 -12.174 1.00 91.12 96 LEU A O 1
ATOM 655 N N . GLN A 1 97 ? 0.797 9.979 -10.745 1.00 91.50 97 GLN A N 1
ATOM 656 C CA . GLN A 1 97 ? 1.521 11.144 -10.231 1.00 91.50 97 GLN A CA 1
ATOM 657 C C . GLN A 1 97 ? 2.774 10.737 -9.444 1.00 91.50 97 GLN A C 1
ATOM 659 O O . GLN A 1 97 ? 3.845 11.310 -9.656 1.00 91.50 97 GLN A O 1
ATOM 664 N N . GLY A 1 98 ? 2.661 9.721 -8.585 1.00 90.25 98 GLY A N 1
ATOM 665 C CA . GLY A 1 98 ? 3.783 9.166 -7.831 1.00 90.25 98 GLY A CA 1
ATOM 666 C C . GLY A 1 98 ? 4.873 8.610 -8.744 1.00 90.25 98 GLY A C 1
ATOM 667 O O . GLY A 1 98 ? 6.048 8.907 -8.544 1.00 90.25 98 GLY A O 1
ATOM 668 N N . LEU A 1 99 ? 4.493 7.888 -9.800 1.00 89.94 99 LEU A N 1
ATOM 669 C CA . LEU A 1 99 ? 5.424 7.379 -10.804 1.00 89.94 99 LEU A CA 1
ATOM 670 C C . LEU A 1 99 ? 6.151 8.510 -11.537 1.00 89.94 99 LEU A C 1
ATOM 672 O O . LEU A 1 99 ? 7.370 8.440 -11.707 1.00 89.94 99 LEU A O 1
ATOM 676 N N . LYS A 1 100 ? 5.438 9.568 -11.943 1.00 91.25 100 LYS A N 1
ATOM 677 C CA . LYS A 1 100 ? 6.058 10.749 -12.565 1.00 91.25 100 LYS A CA 1
ATOM 678 C C . LYS A 1 100 ? 7.097 11.371 -11.640 1.00 91.25 100 LYS A C 1
ATOM 680 O O . LYS A 1 100 ? 8.217 11.625 -12.075 1.00 91.25 100 LYS A O 1
ATOM 685 N N . ALA A 1 101 ? 6.761 11.553 -10.363 1.00 92.50 101 ALA A N 1
ATOM 686 C CA . ALA A 1 101 ? 7.689 12.083 -9.370 1.00 92.50 101 ALA A CA 1
ATOM 687 C C . ALA A 1 101 ? 8.909 11.165 -9.175 1.00 92.50 101 ALA A C 1
ATOM 689 O O . ALA A 1 101 ? 10.044 11.630 -9.283 1.00 92.50 101 ALA A O 1
ATOM 690 N N . SER A 1 102 ? 8.705 9.863 -8.963 1.00 90.38 102 SER A N 1
ATOM 691 C CA . SER A 1 102 ? 9.787 8.880 -8.808 1.00 90.38 102 SER A CA 1
ATOM 692 C C . SER A 1 102 ? 10.685 8.797 -10.041 1.00 90.38 102 SER A C 1
ATOM 694 O O . SER A 1 102 ? 11.900 8.694 -9.909 1.00 90.38 102 SER A O 1
ATOM 696 N N . SER A 1 103 ? 10.127 8.937 -11.244 1.00 90.44 103 SER A N 1
ATOM 697 C CA . SER A 1 103 ? 10.886 8.889 -12.502 1.00 90.44 103 SER A CA 1
ATOM 698 C C . SER A 1 103 ? 11.888 10.038 -12.653 1.00 90.44 103 SER A C 1
ATOM 700 O O . SER A 1 103 ? 12.868 9.902 -13.387 1.00 90.44 103 SER A O 1
ATOM 702 N N . THR A 1 104 ? 11.692 11.147 -11.932 1.00 93.62 104 THR A N 1
ATOM 703 C CA . THR A 1 104 ? 12.672 12.245 -11.873 1.00 93.62 104 THR A CA 1
ATOM 70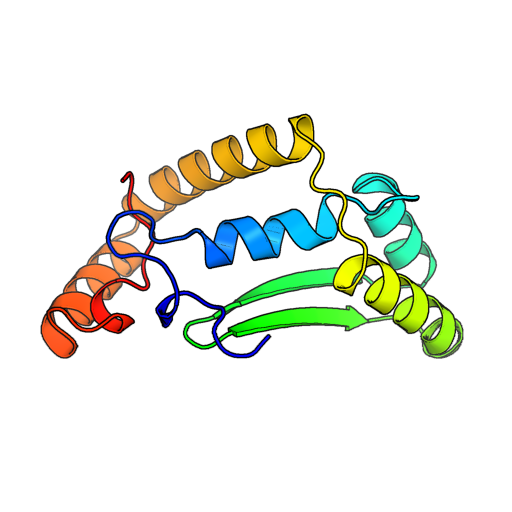4 C C . THR A 1 104 ? 13.853 11.956 -10.943 1.00 93.62 104 THR A C 1
ATOM 706 O O . THR A 1 104 ? 14.879 12.628 -11.033 1.00 93.62 104 THR A O 1
ATOM 709 N N . GLN A 1 105 ? 13.748 10.949 -10.070 1.00 95.12 105 GLN A N 1
ATOM 710 C CA . GLN A 1 105 ? 14.769 10.644 -9.073 1.00 95.12 105 GLN A CA 1
ATOM 711 C C . GLN A 1 105 ? 15.849 9.718 -9.662 1.00 95.12 105 GLN A C 1
ATOM 713 O O . GLN A 1 105 ? 15.536 8.618 -10.129 1.00 95.12 105 GLN A O 1
ATOM 718 N N . PRO A 1 106 ? 17.142 10.096 -9.616 1.00 94.75 106 PRO A N 1
ATOM 719 C CA . PRO A 1 106 ? 18.222 9.260 -10.144 1.00 94.75 106 PRO A CA 1
ATOM 720 C C . PRO A 1 106 ? 18.315 7.882 -9.480 1.00 94.75 106 PRO A C 1
ATOM 722 O O . PRO A 1 106 ? 18.593 6.897 -10.159 1.00 94.75 106 PRO A O 1
ATOM 725 N N . SER A 1 107 ? 18.043 7.802 -8.175 1.00 93.56 107 SER A N 1
ATOM 726 C CA . SER A 1 107 ? 18.037 6.552 -7.406 1.00 93.56 107 SER A CA 1
ATOM 727 C C . SER A 1 107 ? 17.010 5.551 -7.936 1.00 93.56 107 SER A C 1
ATOM 729 O O . SER A 1 107 ? 17.340 4.383 -8.120 1.00 93.56 107 SER A O 1
ATOM 731 N N . PHE A 1 108 ? 15.796 6.010 -8.252 1.00 91.62 108 PHE A N 1
ATOM 732 C CA . PHE A 1 108 ? 14.742 5.178 -8.835 1.00 91.62 108 PHE A CA 1
ATOM 733 C C . PHE A 1 108 ? 15.150 4.634 -10.211 1.00 91.62 108 PHE A C 1
ATOM 735 O O . PHE A 1 108 ? 15.018 3.441 -10.483 1.00 91.62 108 PHE A O 1
ATOM 742 N N . ARG A 1 109 ? 15.721 5.492 -11.068 1.00 92.69 109 ARG A N 1
ATOM 743 C CA . ARG A 1 109 ? 16.210 5.082 -12.397 1.00 92.69 109 ARG A CA 1
ATOM 744 C C . ARG A 1 109 ? 17.362 4.080 -12.300 1.00 92.69 109 ARG A C 1
ATOM 746 O O . ARG A 1 109 ? 17.392 3.123 -13.069 1.00 92.69 109 ARG A O 1
ATOM 753 N N . ALA A 1 110 ? 18.284 4.289 -11.360 1.00 93.94 110 ALA A N 1
ATOM 754 C CA . ALA A 1 110 ? 19.400 3.384 -11.113 1.00 93.94 110 ALA A CA 1
ATOM 755 C C . ALA A 1 110 ? 18.919 2.014 -10.617 1.00 93.94 110 ALA A C 1
ATOM 757 O O . ALA A 1 110 ? 19.351 1.002 -11.160 1.00 93.94 110 ALA A O 1
ATOM 758 N N . ALA A 1 111 ? 17.989 1.978 -9.655 1.00 91.50 111 ALA A N 1
ATOM 759 C CA . ALA A 1 111 ? 17.395 0.736 -9.161 1.00 91.50 111 ALA A CA 1
ATOM 760 C C . ALA A 1 111 ? 16.705 -0.041 -10.291 1.00 91.50 111 ALA A C 1
ATOM 762 O O . ALA A 1 111 ? 17.013 -1.205 -10.507 1.00 91.50 111 ALA A O 1
ATOM 763 N N . LYS A 1 112 ? 15.877 0.632 -11.101 1.00 90.25 112 LYS A N 1
ATOM 764 C CA . LYS A 1 112 ? 15.200 0.015 -12.252 1.00 90.25 112 LYS A CA 1
ATOM 765 C C . LYS A 1 112 ? 16.171 -0.590 -13.271 1.00 90.25 112 LYS A C 1
ATOM 767 O O . LYS A 1 112 ? 15.934 -1.686 -13.770 1.00 90.25 112 LYS A O 1
ATOM 772 N N . ALA A 1 113 ? 17.256 0.118 -13.592 1.00 92.00 113 ALA A N 1
ATOM 773 C CA . ALA A 1 113 ? 18.277 -0.388 -14.508 1.00 92.00 113 ALA A CA 1
ATOM 774 C C . ALA A 1 113 ? 19.057 -1.570 -13.908 1.00 92.00 113 ALA A C 1
ATOM 776 O O . ALA A 1 113 ? 19.347 -2.535 -14.612 1.00 92.00 113 ALA A O 1
ATOM 777 N N . LEU A 1 114 ? 19.375 -1.500 -12.613 1.00 93.94 114 LEU A N 1
ATOM 778 C CA . LEU A 1 114 ? 20.077 -2.554 -11.891 1.00 93.94 114 LEU A CA 1
ATOM 779 C C . LEU A 1 114 ? 19.234 -3.831 -11.799 1.00 93.94 114 LEU A C 1
ATOM 781 O O . LEU A 1 114 ? 19.743 -4.907 -12.101 1.00 93.94 114 LEU A O 1
ATOM 785 N N . ASP A 1 115 ? 17.951 -3.708 -11.452 1.00 91.06 115 ASP A N 1
ATOM 786 C CA . ASP A 1 115 ? 17.012 -4.830 -11.374 1.00 91.06 115 ASP A CA 1
ATOM 787 C C . ASP A 1 115 ? 16.926 -5.551 -12.731 1.00 91.06 115 ASP A C 1
ATOM 789 O O . ASP A 1 115 ? 17.079 -6.773 -12.799 1.00 91.06 115 ASP A O 1
ATOM 793 N N . GLY A 1 116 ? 16.788 -4.800 -13.830 1.00 90.94 116 GLY A N 1
ATOM 794 C CA . GLY A 1 116 ? 16.794 -5.363 -15.184 1.00 90.94 116 GLY A CA 1
ATOM 795 C C . GLY A 1 116 ? 18.118 -6.040 -15.566 1.00 90.94 116 GLY A C 1
ATOM 796 O O . GLY A 1 116 ? 18.107 -7.089 -16.204 1.00 90.94 116 GLY A O 1
ATOM 797 N N . ALA A 1 117 ? 19.262 -5.488 -15.152 1.00 93.69 117 ALA A N 1
ATOM 798 C CA . ALA A 1 117 ? 20.576 -6.061 -15.452 1.00 93.69 117 ALA A CA 1
ATOM 799 C C . ALA A 1 117 ? 20.876 -7.344 -14.657 1.00 93.69 117 ALA A C 1
ATOM 801 O O . ALA A 1 117 ? 21.507 -8.256 -15.188 1.00 93.69 117 ALA A O 1
ATOM 802 N N . ILE A 1 118 ? 20.442 -7.418 -13.394 1.00 95.19 118 ILE A N 1
ATOM 803 C CA . ILE A 1 118 ? 20.674 -8.580 -12.523 1.00 95.19 118 ILE A CA 1
ATOM 804 C C . ILE A 1 118 ? 19.729 -9.729 -12.881 1.00 95.19 118 ILE A C 1
ATOM 806 O O . ILE A 1 118 ? 20.154 -10.883 -12.922 1.00 95.19 118 ILE A O 1
ATOM 810 N N . TYR A 1 119 ? 18.449 -9.427 -13.113 1.00 91.19 119 TYR A N 1
ATOM 811 C CA . TYR A 1 119 ? 17.397 -10.442 -13.206 1.00 91.19 119 TYR A CA 1
ATOM 812 C C . TYR A 1 119 ? 16.890 -10.698 -14.634 1.00 91.19 119 TYR A C 1
ATOM 814 O O . TYR A 1 119 ? 16.198 -11.694 -14.852 1.00 91.19 119 TYR A O 1
ATOM 822 N N . GLY A 1 120 ? 17.229 -9.850 -15.611 1.00 90.19 120 GLY A N 1
ATOM 823 C CA . GLY A 1 120 ? 16.790 -10.000 -17.000 1.00 90.19 120 GLY A CA 1
ATOM 824 C C . GLY A 1 120 ? 15.264 -10.068 -17.120 1.00 90.19 120 GLY A C 1
ATOM 825 O O . GLY A 1 120 ? 14.547 -9.244 -16.554 1.00 90.19 120 GLY A O 1
ATOM 826 N N . ASP A 1 121 ? 14.761 -11.092 -17.815 1.00 87.12 121 ASP A N 1
ATOM 827 C CA . ASP A 1 121 ? 13.321 -11.300 -18.041 1.00 87.12 121 ASP A CA 1
ATOM 828 C C . ASP A 1 121 ? 12.566 -11.851 -16.815 1.00 87.12 121 ASP A C 1
ATOM 830 O O . ASP A 1 121 ? 11.328 -11.931 -16.810 1.00 87.12 121 ASP A O 1
ATOM 834 N N . HIS A 1 122 ? 13.283 -12.226 -15.750 1.00 89.06 122 HIS A N 1
ATOM 835 C CA . HIS A 1 122 ? 12.666 -12.701 -14.516 1.00 89.06 122 HIS A CA 1
ATOM 836 C C . HIS A 1 122 ? 11.780 -11.608 -13.890 1.00 89.06 122 HIS A C 1
ATOM 838 O O . HIS A 1 122 ? 12.038 -10.414 -14.034 1.00 89.06 122 HIS A O 1
ATOM 844 N N . ALA A 1 123 ? 10.729 -11.997 -13.161 1.00 86.25 123 ALA A N 1
ATOM 845 C CA . ALA A 1 123 ? 9.761 -11.049 -12.593 1.00 86.25 123 ALA A CA 1
ATOM 846 C C . ALA A 1 123 ? 10.410 -9.999 -11.669 1.00 86.25 123 ALA A C 1
ATOM 848 O O . ALA A 1 123 ? 9.981 -8.850 -11.610 1.00 86.25 123 ALA A O 1
ATOM 849 N N . TYR A 1 124 ? 11.511 -10.368 -11.014 1.00 87.88 124 TYR A N 1
ATOM 850 C CA . TYR A 1 124 ? 12.284 -9.467 -10.157 1.00 87.88 124 TYR A CA 1
ATOM 851 C C 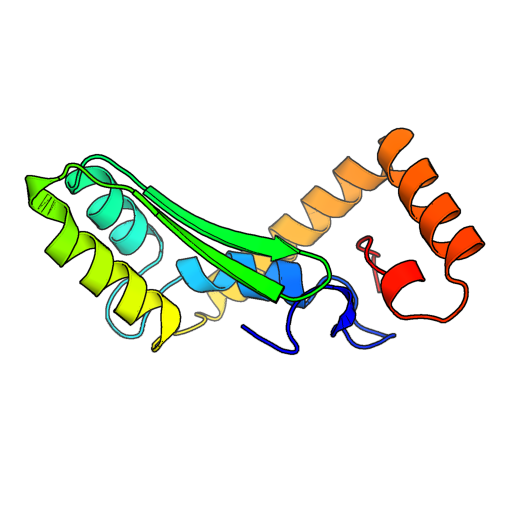. TYR A 1 124 ? 12.992 -8.334 -10.918 1.00 87.88 124 TYR A C 1
ATOM 853 O O . TYR A 1 124 ? 13.313 -7.318 -10.315 1.00 87.88 124 TYR A O 1
ATOM 861 N N . GLY A 1 125 ? 13.189 -8.465 -12.233 1.00 87.94 125 GLY A N 1
ATOM 862 C CA . GLY A 1 125 ? 13.708 -7.385 -13.077 1.00 87.94 125 GLY A CA 1
ATOM 863 C C . GLY A 1 125 ? 12.676 -6.295 -13.381 1.00 87.94 125 GLY A C 1
ATOM 864 O O . GLY A 1 125 ? 13.001 -5.292 -14.011 1.00 87.94 125 GLY A O 1
ATOM 865 N N . ARG A 1 126 ? 11.418 -6.490 -12.957 1.00 86.19 126 ARG A N 1
ATOM 866 C CA . ARG A 1 126 ? 10.258 -5.640 -13.273 1.00 86.19 126 ARG A CA 1
ATOM 867 C C . ARG A 1 126 ? 9.491 -5.197 -12.022 1.00 86.19 126 ARG A C 1
ATOM 869 O O . ARG A 1 126 ? 8.304 -4.904 -12.091 1.00 86.19 126 ARG A O 1
ATOM 876 N N . THR A 1 127 ? 10.168 -5.134 -10.877 1.00 83.38 127 THR A N 1
ATOM 877 C CA . THR A 1 127 ? 9.572 -4.745 -9.585 1.00 83.38 127 THR A CA 1
ATOM 878 C C . THR A 1 127 ? 9.286 -3.249 -9.472 1.00 83.38 127 THR A C 1
ATOM 880 O O . THR A 1 127 ? 8.469 -2.839 -8.650 1.00 83.38 127 THR A O 1
ATOM 883 N N . GLN A 1 128 ? 9.942 -2.430 -10.299 1.00 82.94 128 GLN A N 1
ATOM 884 C CA . GLN A 1 128 ? 9.712 -0.990 -10.367 1.00 82.94 128 GLN A CA 1
ATOM 885 C C . GLN A 1 128 ? 8.548 -0.658 -11.301 1.00 82.94 128 GLN A C 1
ATOM 887 O O . GLN A 1 128 ? 8.460 -1.167 -12.420 1.00 82.94 128 GLN A O 1
ATOM 892 N N . GLU A 1 129 ? 7.711 0.281 -10.869 1.00 76.31 129 GLU A N 1
ATOM 893 C CA . GLU A 1 129 ? 6.566 0.786 -11.629 1.00 76.31 129 GLU A CA 1
ATOM 894 C C . GLU A 1 129 ? 6.983 1.347 -13.008 1.00 76.31 129 GLU A C 1
ATOM 896 O O . GLU A 1 129 ? 8.096 1.864 -13.223 1.00 76.31 129 GLU A O 1
ATOM 901 N N . ASN A 1 130 ? 6.079 1.247 -13.981 1.00 73.56 130 ASN A N 1
ATOM 902 C CA . ASN A 1 130 ? 6.228 1.851 -15.301 1.00 73.56 130 ASN A CA 1
ATOM 903 C C . ASN A 1 130 ? 4.877 2.416 -15.784 1.00 73.56 130 ASN A C 1
ATOM 905 O O . ASN A 1 130 ? 3.863 2.251 -15.117 1.00 73.56 130 ASN A O 1
ATOM 909 N N . GLU A 1 131 ? 4.889 3.154 -16.894 1.00 61.38 131 GLU A N 1
ATOM 910 C CA . GLU A 1 131 ? 3.688 3.806 -17.444 1.00 61.38 131 GLU A CA 1
ATOM 911 C C . GLU A 1 131 ? 2.811 2.862 -18.294 1.00 61.38 131 GLU A C 1
ATOM 913 O O . GLU A 1 131 ? 1.885 3.350 -18.940 1.00 61.38 131 GLU A O 1
ATOM 918 N N . ALA A 1 132 ? 3.133 1.562 -18.351 1.00 53.50 132 ALA A N 1
ATOM 919 C CA . ALA A 1 132 ? 2.453 0.591 -19.211 1.00 53.50 132 ALA A CA 1
ATOM 920 C C . ALA A 1 132 ? 1.088 0.168 -18.649 1.00 53.50 132 ALA A C 1
ATOM 922 O O . ALA A 1 132 ? 0.967 0.025 -17.410 1.00 53.50 132 ALA A O 1
#

Sequence (132 aa):
MRGAGFGADAPDAPGRAKLLAGLLTGGTATLGSKQIAEAAQSMGGDLSANAGNDGISLSANALASHAGSMVRLLADVARNPAFPDDEVQLAKANALQGLKASSTQPSFRAAKALDGAIYGDHAYGRTQENEA

pLDDT: mean 90.46, std 8.41, range [48.59, 98.0]

Radius of gyration: 16.44 Å; chains: 1; bounding box: 40×28×45 Å

Secondary structure (DSSP, 8-state):
-BT-SGGGS-TT-TTHHHHHHHHHTTBBSS-BHHHHHHHHHHTTSEEEEEE-SSBEEEEEE--GGGHHHHHHHHHHHHH-B---HHHHHHHHHHHHHHHHHHHT-HHHHHHHHHHHHHHTTSGGGG-S----

InterPro domains:
  IPR011249 Metalloenzyme, LuxS/M16 peptidase-like [SSF63411] (4-127)
  IPR011765 Peptidase M16, N-terminal [PF00675] (5-127)
  IPR050361 Mitochondrial Processing Peptidase/Ubiquinol-cytochrome c Reductase Complex [PTHR11851] (9-127)

Organism: Hemiselmis andersenii (NCBI:txid464988)

Foldseek 3Di:
DFCAAQLNADPVGGCVSALVQQQLLCDFPVGGNVRLQVQLVVQVWGWGWGGHHGDIDIDGDGDPVCPVVGVVSSVRSVPGRPRDPVSSVVSVVVVVVVLVVLVPDPVLVVCLVVQCVVQPPRSSNRNRDDPD